Protein AF-A0A2M8P6S2-F1 (afdb_monomer_lite)

InterPro domains:
  IPR008257 Peptidase M19 [PF01244] (1-98)
  IPR008257 Peptidase M19 [PS51365] (1-98)
  IPR008257 Peptidase M19 [PTHR10443] (2-97)
  IPR032466 Metal-dependent hydrolase [SSF51556] (1-97)

Secondary structure (DSSP, 8-state):
-HHHHTTT--EEEP--TTTSS-TT-S-SSGGGSBTHHHHHHHHHHHHHHTSGGGEEE---TTSS--GGGSPBT-SSGGGGGGHHHHHHTTT--HHHH-

Sequence (98 aa):
IRRLVERNGVIGVVPYNNFLWQPGQRPARKADAPLSRVAEVIDHLCQIAGSARHVGIGTDFDGGFGAESTPDGLDTVADLLSLAPLLAARGYSQSDVA

Foldseek 3Di:
DVVCLVVLAADAQAQFQVPLDDVPGGDPFLQVFAPLSSLVVLVVVCVVSVHLSRYHHDHCVVVPDAQRRGHPQPHDPVSVVVVLVSNVVVVDDPVSSD

Structure (mmCIF, N/CA/C/O backbone):
data_AF-A0A2M8P6S2-F1
#
_entry.id   AF-A0A2M8P6S2-F1
#
loop_
_atom_site.group_PDB
_atom_site.id
_atom_site.type_symbol
_atom_site.label_atom_id
_atom_site.label_alt_id
_atom_site.label_comp_id
_atom_site.label_asym_id
_atom_site.label_entity_id
_atom_site.label_seq_id
_atom_site.pdbx_PDB_ins_code
_atom_site.Cartn_x
_atom_site.Cartn_y
_atom_site.Cartn_z
_atom_site.occupancy
_atom_site.B_iso_or_equiv
_atom_site.auth_seq_id
_atom_site.auth_comp_id
_atom_site.auth_asym_id
_atom_site.auth_atom_id
_atom_site.pdbx_PDB_model_num
ATOM 1 N N . ILE A 1 1 ? -10.120 12.279 0.969 1.00 93.81 1 ILE A N 1
ATOM 2 C CA . ILE A 1 1 ? -9.909 11.486 2.207 1.00 93.81 1 ILE A CA 1
ATOM 3 C C . ILE A 1 1 ? -10.962 11.805 3.268 1.00 93.81 1 ILE A C 1
ATOM 5 O O . ILE A 1 1 ? -11.886 11.019 3.384 1.00 93.81 1 ILE A O 1
ATOM 9 N N . ARG A 1 2 ? -10.928 12.958 3.961 1.00 96.81 2 ARG A N 1
ATOM 10 C CA . ARG A 1 2 ? -11.875 13.264 5.067 1.00 96.81 2 ARG A CA 1
ATOM 11 C C . ARG A 1 2 ? -13.357 13.037 4.729 1.00 96.81 2 ARG A C 1
ATOM 13 O O . ARG A 1 2 ? -14.052 12.361 5.468 1.00 96.81 2 ARG A O 1
ATOM 20 N N . ARG A 1 3 ? -13.811 13.483 3.552 1.00 97.81 3 ARG A N 1
ATOM 21 C CA . ARG A 1 3 ? -15.193 13.259 3.081 1.00 97.81 3 ARG A CA 1
ATOM 22 C C . ARG A 1 3 ? -15.572 11.783 2.883 1.00 97.81 3 ARG A C 1
ATOM 24 O O . ARG A 1 3 ? -16.749 11.459 2.998 1.00 97.81 3 ARG A O 1
ATOM 31 N N . LEU A 1 4 ? -14.613 10.911 2.560 1.00 97.06 4 LEU A N 1
ATOM 32 C CA . LEU A 1 4 ? -14.848 9.462 2.494 1.00 97.06 4 LEU A CA 1
ATOM 33 C C . LEU A 1 4 ? -14.974 8.891 3.906 1.00 97.06 4 LEU A C 1
ATOM 35 O O . LEU A 1 4 ? -15.931 8.178 4.179 1.00 97.06 4 LEU A O 1
ATOM 39 N N . VAL A 1 5 ? -14.071 9.282 4.809 1.00 97.25 5 VAL A N 1
ATOM 40 C CA . VAL A 1 5 ? -14.089 8.873 6.223 1.00 97.25 5 VAL A CA 1
ATOM 41 C C . VAL A 1 5 ? -15.404 9.271 6.904 1.00 97.25 5 VAL A C 1
ATOM 43 O O . VAL A 1 5 ? -16.042 8.428 7.520 1.00 97.25 5 VAL A O 1
ATOM 46 N N . GLU A 1 6 ? -15.882 10.505 6.701 1.00 97.62 6 GLU A N 1
ATOM 47 C CA . GLU A 1 6 ? -17.189 10.992 7.194 1.00 97.62 6 GLU A CA 1
ATOM 48 C C . GLU A 1 6 ? -18.381 10.125 6.748 1.00 97.62 6 GLU A C 1
ATOM 50 O O . GLU A 1 6 ? -19.441 10.158 7.368 1.00 97.62 6 GLU A O 1
ATOM 55 N N . ARG A 1 7 ? -18.227 9.370 5.655 1.00 97.94 7 ARG A N 1
ATOM 56 C CA . ARG A 1 7 ? -19.248 8.476 5.089 1.00 97.94 7 ARG A CA 1
ATOM 57 C C . ARG A 1 7 ? -18.949 7.001 5.360 1.00 97.94 7 ARG A C 1
ATOM 59 O O . ARG A 1 7 ? -19.542 6.144 4.715 1.00 97.94 7 ARG A O 1
ATOM 66 N N . ASN A 1 8 ? -18.027 6.706 6.276 1.00 97.31 8 ASN A N 1
ATOM 67 C CA . ASN A 1 8 ? -17.532 5.359 6.560 1.00 97.31 8 ASN A CA 1
ATOM 68 C C . ASN A 1 8 ? -16.956 4.634 5.329 1.00 97.31 8 ASN A C 1
ATOM 70 O O . ASN A 1 8 ? -16.995 3.411 5.245 1.00 97.31 8 ASN A O 1
ATOM 74 N N . GLY A 1 9 ? -16.425 5.386 4.363 1.00 97.75 9 GLY A N 1
ATOM 75 C CA . GLY A 1 9 ? -15.767 4.832 3.185 1.00 97.75 9 GLY A CA 1
ATOM 76 C C . GLY A 1 9 ? -14.379 4.268 3.493 1.00 97.75 9 GLY A C 1
ATOM 77 O O . GLY A 1 9 ? -13.767 4.612 4.507 1.00 97.75 9 GLY A O 1
ATOM 78 N N . VAL A 1 10 ? -13.876 3.445 2.571 1.00 97.62 10 VAL A N 1
ATOM 79 C CA . VAL A 1 10 ? -12.529 2.855 2.599 1.00 97.62 10 VAL A CA 1
ATOM 80 C C . VAL A 1 10 ? -11.744 3.328 1.376 1.00 97.62 10 VAL A C 1
ATOM 82 O O . VAL A 1 10 ? -12.300 3.466 0.287 1.00 97.62 10 VAL A O 1
ATOM 85 N N . ILE A 1 11 ? -10.453 3.599 1.558 1.00 97.94 11 ILE A N 1
ATOM 86 C CA . ILE A 1 11 ? -9.515 3.973 0.498 1.00 97.94 11 ILE A CA 1
ATOM 87 C C . ILE A 1 11 ? -8.600 2.779 0.234 1.00 97.94 11 ILE A C 1
ATOM 89 O O . ILE A 1 11 ? -7.826 2.394 1.108 1.00 97.94 11 ILE A O 1
ATOM 93 N N . GLY A 1 12 ? -8.680 2.208 -0.967 1.00 97.75 12 GLY A N 1
ATOM 94 C CA . GLY A 1 12 ? -7.742 1.183 -1.423 1.00 97.75 12 GLY A CA 1
ATOM 95 C C . GLY A 1 12 ? -6.444 1.815 -1.921 1.00 97.75 12 GLY A C 1
ATOM 96 O O . GLY A 1 12 ? -6.470 2.643 -2.831 1.00 97.75 12 GLY A O 1
ATOM 97 N N . VAL A 1 13 ? -5.313 1.436 -1.331 1.00 98.00 13 VAL A N 1
ATOM 98 C CA . VAL A 1 13 ? -3.984 1.827 -1.806 1.00 98.00 13 VAL A CA 1
ATOM 99 C C . VAL A 1 13 ? -3.582 0.920 -2.960 1.00 98.00 13 VAL A C 1
ATOM 101 O O . VAL A 1 13 ? -3.510 -0.299 -2.799 1.00 98.00 13 VAL A O 1
ATOM 104 N N . VAL A 1 14 ? -3.300 1.541 -4.102 1.00 97.31 14 VAL A N 1
ATOM 105 C CA . VAL A 1 14 ? -2.781 0.881 -5.300 1.00 97.31 14 VAL A CA 1
ATOM 106 C C . VAL A 1 14 ? -1.247 0.934 -5.253 1.00 97.31 14 VAL A C 1
ATOM 108 O O . VAL A 1 14 ? -0.688 2.036 -5.280 1.00 97.31 14 VAL A O 1
ATOM 111 N N . PRO A 1 15 ? -0.532 -0.204 -5.185 1.00 96.31 15 PRO A N 1
ATOM 112 C CA . PRO A 1 15 ? 0.926 -0.261 -5.146 1.00 96.31 15 PRO A CA 1
ATOM 113 C C . PRO A 1 15 ? 1.543 -0.071 -6.546 1.00 96.31 15 PRO A C 1
ATOM 115 O O . PRO A 1 15 ? 2.369 -0.862 -6.991 1.00 96.31 15 PRO A O 1
ATOM 118 N N . TYR A 1 16 ? 1.140 0.988 -7.249 1.00 95.81 16 TYR A N 1
ATOM 119 C CA . TYR A 1 16 ? 1.674 1.376 -8.553 1.00 95.81 16 TYR A CA 1
ATOM 120 C C . TYR A 1 16 ? 2.671 2.521 -8.400 1.00 95.81 16 TYR A C 1
ATOM 122 O O . TYR A 1 16 ? 2.373 3.545 -7.773 1.00 95.81 16 TYR A O 1
ATOM 130 N N . ASN A 1 17 ? 3.855 2.396 -9.007 1.00 95.75 17 ASN A N 1
ATOM 131 C CA . ASN A 1 17 ? 4.949 3.310 -8.710 1.00 95.75 17 ASN A CA 1
ATOM 132 C C . ASN A 1 17 ? 4.722 4.759 -9.142 1.00 95.75 17 ASN A C 1
ATOM 134 O O . ASN A 1 17 ? 5.390 5.656 -8.645 1.00 95.75 17 ASN A O 1
ATOM 138 N N . ASN A 1 18 ? 3.776 5.048 -10.029 1.00 94.06 18 ASN A N 1
ATOM 139 C CA . ASN A 1 18 ? 3.476 6.445 -10.350 1.00 94.06 18 ASN A CA 1
ATOM 140 C C . ASN A 1 18 ? 2.532 7.110 -9.334 1.00 94.06 18 ASN A C 1
ATOM 142 O O . ASN A 1 18 ? 2.392 8.328 -9.368 1.00 94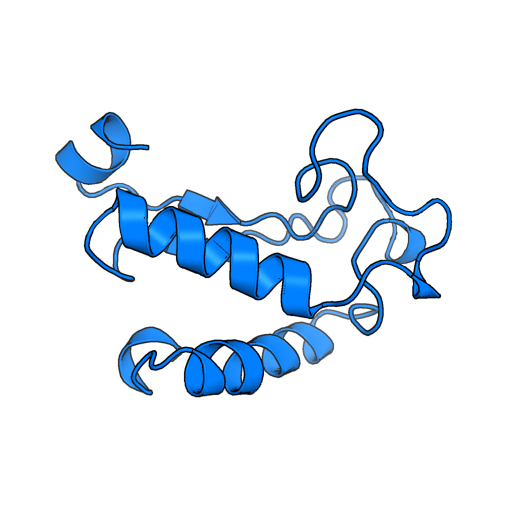.06 18 ASN A O 1
ATOM 146 N N . PHE A 1 19 ? 1.906 6.353 -8.426 1.00 95.56 19 PHE A N 1
ATOM 147 C CA . PHE A 1 19 ? 0.972 6.890 -7.425 1.00 95.56 19 PHE A CA 1
ATOM 148 C C . PHE A 1 19 ? 1.597 7.080 -6.039 1.00 95.56 19 PHE A C 1
ATOM 150 O O . PHE A 1 19 ? 1.101 7.879 -5.248 1.00 95.56 19 PHE A O 1
ATOM 157 N N . LEU A 1 20 ? 2.682 6.366 -5.727 1.00 97.19 20 LEU A N 1
ATOM 158 C CA . LEU A 1 20 ? 3.277 6.380 -4.382 1.00 97.19 20 LEU A CA 1
ATOM 159 C C . LEU A 1 20 ? 4.318 7.501 -4.180 1.00 97.19 20 LEU A C 1
ATOM 161 O O . LEU A 1 20 ? 4.748 7.763 -3.052 1.00 97.19 20 LEU A O 1
ATOM 165 N N . TRP A 1 21 ? 4.730 8.181 -5.251 1.00 96.31 21 TRP A N 1
ATOM 166 C CA . TRP A 1 21 ? 5.712 9.266 -5.216 1.00 96.31 21 TRP A CA 1
ATOM 167 C C . TRP A 1 21 ? 5.111 10.562 -5.732 1.00 96.31 21 TRP A C 1
ATOM 169 O O . TRP A 1 21 ? 4.227 10.566 -6.587 1.00 96.31 21 TRP A O 1
ATOM 179 N N . GLN A 1 22 ? 5.638 11.678 -5.237 1.00 94.31 22 GLN A N 1
ATOM 180 C CA . GLN A 1 22 ? 5.342 12.966 -5.844 1.00 94.31 22 GLN A CA 1
ATOM 181 C C . GLN A 1 22 ? 5.891 13.007 -7.279 1.00 94.31 22 GLN A C 1
ATOM 183 O O . GLN A 1 22 ? 6.899 12.347 -7.574 1.00 94.31 22 GLN A O 1
ATOM 188 N N . PRO A 1 23 ? 5.282 13.806 -8.171 1.00 91.38 23 PRO A N 1
ATOM 189 C CA . PRO A 1 23 ? 5.806 14.022 -9.512 1.00 91.38 23 PRO A CA 1
ATOM 190 C C . PRO A 1 23 ? 7.302 14.376 -9.490 1.00 91.38 23 PRO A C 1
ATOM 192 O O . PRO A 1 23 ? 7.730 15.269 -8.762 1.00 91.38 23 PRO A O 1
ATOM 195 N N . GLY A 1 24 ? 8.103 13.643 -10.268 1.00 92.81 24 GLY A N 1
ATOM 196 C CA . GLY A 1 24 ? 9.557 13.832 -10.359 1.00 92.81 24 GLY A CA 1
ATOM 197 C C . GLY A 1 24 ? 10.393 13.183 -9.247 1.00 92.81 24 GLY A C 1
ATOM 198 O O . GLY A 1 24 ? 11.614 13.216 -9.336 1.00 92.81 24 GLY A O 1
ATOM 199 N N . GLN A 1 25 ? 9.776 12.569 -8.231 1.00 94.31 25 GLN A N 1
ATOM 200 C CA . GLN A 1 25 ? 10.493 11.911 -7.123 1.00 94.31 25 GLN A CA 1
ATOM 201 C C . GLN A 1 25 ? 10.525 10.382 -7.222 1.00 94.31 25 GLN A C 1
ATOM 203 O O . GLN A 1 25 ? 11.164 9.724 -6.403 1.00 94.31 25 GLN A O 1
ATOM 208 N N . ARG A 1 26 ? 9.820 9.805 -8.199 1.00 94.56 26 ARG A N 1
ATOM 209 C CA . ARG A 1 26 ? 9.795 8.358 -8.409 1.00 94.56 26 ARG A CA 1
ATOM 210 C C . ARG A 1 26 ? 11.184 7.858 -8.830 1.00 94.56 26 ARG A C 1
ATOM 212 O O . ARG A 1 26 ? 11.742 8.403 -9.786 1.00 94.56 26 ARG A O 1
ATOM 219 N N . PRO A 1 27 ? 11.711 6.798 -8.197 1.00 95.12 27 PRO A N 1
ATOM 220 C CA . PRO A 1 27 ? 12.929 6.153 -8.653 1.00 95.12 27 PRO A CA 1
ATOM 221 C C . PRO A 1 27 ? 12.795 5.645 -10.092 1.00 95.12 27 PRO A C 1
ATOM 223 O O . PRO A 1 27 ? 11.735 5.180 -10.515 1.00 95.12 27 PRO A O 1
ATOM 226 N N . ALA A 1 28 ? 13.880 5.734 -10.861 1.00 93.50 28 ALA A N 1
ATOM 227 C CA . ALA A 1 28 ? 13.879 5.307 -12.259 1.00 93.50 28 ALA A CA 1
ATOM 228 C C . ALA A 1 28 ? 13.822 3.777 -12.406 1.00 93.50 28 ALA A C 1
ATOM 230 O O . ALA A 1 28 ? 13.268 3.274 -13.382 1.00 93.50 28 ALA A O 1
ATOM 231 N N . ARG A 1 29 ? 14.398 3.043 -11.447 1.00 95.81 29 ARG A N 1
ATOM 232 C CA . ARG A 1 29 ? 14.476 1.579 -11.447 1.00 95.81 29 ARG A CA 1
ATOM 233 C C . ARG A 1 29 ? 13.601 1.013 -10.336 1.00 95.81 29 ARG A C 1
ATOM 235 O O . ARG A 1 29 ? 13.580 1.566 -9.239 1.00 95.81 29 ARG A O 1
ATOM 242 N N . LYS A 1 30 ? 12.966 -0.134 -10.597 1.00 95.44 30 LYS A N 1
ATOM 243 C CA . LYS A 1 30 ? 12.191 -0.879 -9.591 1.00 95.44 30 LYS A CA 1
ATOM 244 C C . LYS A 1 30 ? 13.015 -1.170 -8.335 1.00 95.44 30 LYS A C 1
ATOM 246 O O . LYS A 1 30 ? 12.544 -0.890 -7.248 1.00 95.44 30 LYS A O 1
ATOM 251 N N . ALA A 1 31 ? 14.267 -1.601 -8.495 1.00 96.94 31 ALA A N 1
ATOM 252 C CA . ALA A 1 31 ? 15.177 -1.918 -7.388 1.00 96.94 31 ALA A CA 1
ATOM 253 C C . ALA A 1 31 ? 15.444 -0.752 -6.408 1.00 96.94 31 ALA A C 1
ATOM 255 O O . ALA A 1 31 ? 15.916 -0.975 -5.301 1.00 96.94 31 ALA A O 1
ATOM 256 N N . ASP A 1 32 ? 15.154 0.492 -6.802 1.00 97.31 32 ASP A N 1
ATOM 257 C CA . ASP A 1 32 ? 15.315 1.675 -5.949 1.00 97.31 32 ASP A CA 1
ATOM 258 C C . ASP A 1 32 ? 13.982 2.127 -5.310 1.00 97.31 32 ASP A C 1
ATOM 260 O O . ASP A 1 32 ? 13.925 3.157 -4.638 1.00 97.31 32 ASP A O 1
ATOM 264 N N . ALA A 1 33 ? 12.891 1.395 -5.550 1.00 97.62 33 ALA A N 1
ATOM 265 C CA . ALA A 1 33 ? 11.529 1.722 -5.147 1.00 97.62 33 ALA A CA 1
ATOM 266 C C . ALA A 1 33 ? 11.030 0.720 -4.087 1.00 97.62 33 ALA A C 1
ATOM 268 O O . ALA A 1 33 ? 10.323 -0.219 -4.432 1.00 97.62 33 ALA A O 1
ATOM 269 N N . PRO A 1 34 ? 11.378 0.876 -2.798 1.00 97.62 34 PRO A N 1
ATOM 270 C CA . PRO A 1 34 ? 11.159 -0.167 -1.795 1.00 97.62 34 PRO A CA 1
ATOM 271 C C . PRO A 1 34 ? 9.677 -0.370 -1.449 1.00 97.62 34 PRO A C 1
ATOM 273 O O . PRO A 1 34 ? 8.918 0.597 -1.343 1.00 97.62 34 PRO A O 1
ATOM 276 N N . LEU A 1 35 ? 9.284 -1.613 -1.138 1.00 97.75 35 LEU A N 1
ATOM 277 C CA . LEU A 1 35 ? 7.936 -1.947 -0.648 1.00 97.75 35 LEU A CA 1
ATOM 278 C C . LEU A 1 35 ? 7.522 -1.141 0.596 1.00 97.75 35 LEU A C 1
ATOM 280 O O . LEU A 1 35 ? 6.340 -0.836 0.776 1.00 97.75 35 LEU A O 1
ATOM 284 N N . SER A 1 36 ? 8.485 -0.719 1.427 1.00 98.06 36 SER A N 1
ATOM 285 C CA . SER A 1 36 ? 8.234 0.154 2.584 1.00 98.06 36 SER A CA 1
ATOM 286 C C . SER A 1 36 ? 7.499 1.440 2.213 1.00 98.06 36 SER A C 1
ATOM 288 O O . SER A 1 36 ? 6.758 1.968 3.042 1.00 98.06 36 SER A O 1
ATOM 290 N N . ARG A 1 37 ? 7.634 1.907 0.965 1.00 98.31 37 ARG A N 1
ATOM 291 C CA . ARG A 1 37 ? 6.940 3.091 0.473 1.00 98.31 37 ARG A CA 1
ATOM 292 C C . ARG A 1 37 ? 5.419 2.923 0.459 1.00 98.31 37 ARG A C 1
ATOM 294 O O . ARG A 1 37 ? 4.701 3.876 0.748 1.00 98.31 37 ARG A O 1
ATOM 301 N N . VAL A 1 38 ? 4.916 1.719 0.183 1.00 98.25 38 VAL A N 1
ATOM 302 C CA . VAL A 1 38 ? 3.474 1.418 0.266 1.00 98.25 38 VAL A CA 1
ATOM 303 C C . VAL A 1 38 ? 2.999 1.550 1.708 1.00 98.25 38 VAL A C 1
ATOM 305 O O . VAL A 1 38 ? 1.994 2.207 1.963 1.00 98.25 38 VAL A O 1
ATOM 308 N N . ALA A 1 39 ? 3.756 0.995 2.658 1.00 98.25 39 ALA A N 1
ATOM 309 C CA . ALA A 1 39 ? 3.440 1.102 4.078 1.00 98.25 39 ALA A CA 1
ATOM 310 C C . ALA A 1 39 ? 3.480 2.559 4.579 1.00 98.25 39 ALA A C 1
ATOM 312 O O . ALA A 1 39 ?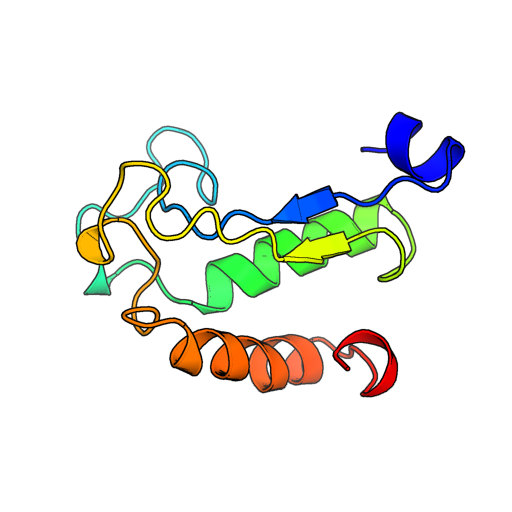 2.660 2.929 5.409 1.00 98.25 39 ALA A O 1
ATOM 313 N N . GLU A 1 40 ? 4.371 3.409 4.056 1.00 98.44 40 GLU A N 1
ATOM 314 C CA . GLU A 1 40 ? 4.376 4.856 4.347 1.00 98.44 40 GLU A CA 1
ATOM 315 C C . GLU A 1 40 ? 3.122 5.568 3.830 1.00 98.44 40 GLU A C 1
ATOM 317 O O . GLU A 1 40 ? 2.574 6.428 4.516 1.00 98.44 40 GLU A O 1
ATOM 322 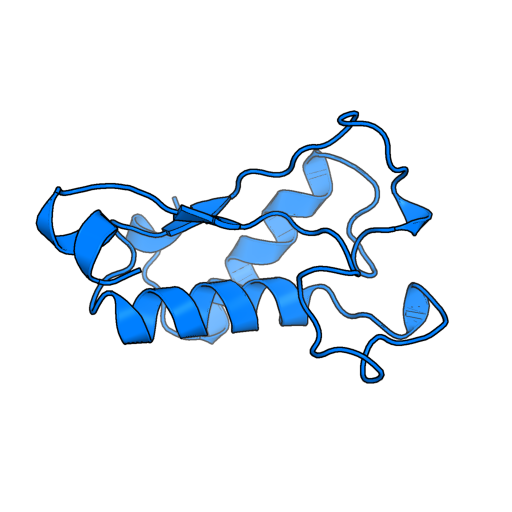N N . VAL A 1 41 ? 2.653 5.220 2.628 1.00 98.31 41 VAL A N 1
ATOM 323 C CA . VAL A 1 41 ? 1.415 5.786 2.073 1.00 98.31 41 VAL A CA 1
ATOM 324 C C . VAL A 1 41 ? 0.202 5.324 2.879 1.00 98.31 41 VAL A C 1
ATOM 326 O O . VAL A 1 41 ? -0.633 6.157 3.228 1.00 98.31 41 VAL A O 1
ATOM 329 N N . ILE A 1 42 ? 0.123 4.033 3.221 1.00 98.44 42 ILE A N 1
ATOM 330 C CA . ILE A 1 42 ? -0.916 3.496 4.114 1.00 98.44 42 ILE A CA 1
ATOM 331 C C . ILE A 1 42 ? -0.900 4.258 5.443 1.00 98.44 42 ILE A C 1
ATOM 333 O O . ILE A 1 42 ? -1.935 4.771 5.863 1.00 98.44 42 ILE A O 1
ATOM 337 N N . ASP A 1 43 ? 0.275 4.406 6.058 1.00 98.50 43 ASP A N 1
ATOM 338 C CA . ASP A 1 43 ? 0.425 5.086 7.343 1.00 98.50 43 ASP A CA 1
ATOM 339 C C . ASP A 1 43 ? -0.031 6.549 7.291 1.00 98.50 43 ASP A C 1
ATOM 341 O O . ASP A 1 43 ? -0.813 7.005 8.126 1.00 98.50 43 ASP A O 1
ATOM 345 N N . HIS A 1 44 ? 0.358 7.273 6.243 1.00 98.12 44 HIS A N 1
ATOM 346 C CA . HIS A 1 44 ? -0.087 8.644 6.028 1.00 98.12 44 HIS A CA 1
ATOM 347 C C . HIS A 1 44 ? -1.616 8.756 5.890 1.00 98.12 44 HIS A C 1
ATOM 349 O O . HIS A 1 44 ? -2.235 9.670 6.445 1.00 98.12 44 HIS A O 1
ATOM 355 N N . LEU A 1 45 ? -2.252 7.824 5.172 1.00 98.25 45 LEU A N 1
ATOM 356 C CA . LEU A 1 45 ? -3.709 7.796 5.033 1.00 98.25 45 LEU A CA 1
ATOM 357 C C . LEU A 1 45 ? -4.397 7.506 6.369 1.00 98.25 45 LEU A C 1
ATOM 359 O O . LEU A 1 45 ? -5.370 8.189 6.700 1.00 98.25 45 LEU A O 1
ATOM 363 N N . CYS A 1 46 ? -3.874 6.560 7.151 1.00 98.25 46 CYS A N 1
ATOM 364 C CA . CYS A 1 46 ? -4.360 6.246 8.492 1.00 98.25 46 CYS A CA 1
ATOM 365 C C . CYS A 1 46 ? -4.250 7.454 9.431 1.00 98.25 46 CYS A C 1
ATOM 367 O O . CYS A 1 46 ? -5.205 7.753 10.147 1.00 98.25 46 CYS A O 1
ATOM 369 N N . GLN A 1 47 ? -3.143 8.204 9.382 1.00 98.19 47 GLN A N 1
ATOM 370 C CA . GLN A 1 47 ? -2.963 9.439 10.157 1.00 98.19 47 GLN A CA 1
ATOM 371 C C . GLN A 1 47 ? -3.999 10.511 9.788 1.00 98.19 47 GLN A C 1
ATOM 373 O O . GLN A 1 47 ? -4.552 11.167 10.670 1.00 98.19 47 GLN A O 1
ATOM 378 N N . ILE A 1 48 ? -4.319 10.677 8.498 1.00 98.19 48 ILE A N 1
ATOM 379 C CA . ILE A 1 48 ? -5.370 11.613 8.061 1.00 98.19 48 ILE A CA 1
ATOM 380 C C . ILE A 1 48 ? -6.765 11.118 8.466 1.00 98.19 48 ILE A C 1
ATOM 382 O O . ILE A 1 48 ? -7.628 11.933 8.803 1.00 98.19 48 ILE A O 1
ATOM 386 N N . ALA A 1 49 ? -7.008 9.808 8.391 1.00 97.62 49 ALA A N 1
ATOM 387 C CA . ALA A 1 49 ? -8.282 9.193 8.750 1.00 97.62 49 ALA A CA 1
ATOM 388 C C . ALA A 1 49 ? -8.499 9.094 10.269 1.00 97.62 49 ALA A C 1
ATOM 390 O O . ALA A 1 49 ? -9.638 8.948 10.709 1.00 97.62 49 ALA A O 1
ATOM 391 N N . GLY A 1 50 ? -7.426 9.163 11.063 1.00 96.94 50 GLY A N 1
ATOM 392 C CA . GLY A 1 50 ? -7.439 8.916 12.505 1.00 96.94 50 GLY A CA 1
ATOM 393 C C . GLY A 1 50 ? -7.685 7.448 12.879 1.00 96.94 50 GLY A C 1
ATOM 394 O O . GLY A 1 50 ? -8.005 7.163 14.031 1.00 96.94 50 GLY A O 1
ATOM 395 N N . SER A 1 51 ? -7.611 6.519 11.920 1.00 96.12 51 SER A N 1
ATOM 396 C CA . SER A 1 51 ? -7.879 5.090 12.120 1.00 96.12 51 SER A CA 1
ATOM 397 C C . SER A 1 51 ? -7.452 4.257 10.907 1.00 96.12 51 SER A C 1
ATOM 399 O O . SER A 1 51 ? -7.559 4.724 9.773 1.00 96.12 51 SER A O 1
ATOM 401 N N . ALA A 1 52 ? -7.077 2.994 11.139 1.00 97.50 52 ALA A N 1
ATOM 402 C CA . ALA A 1 52 ? -6.841 2.000 10.089 1.00 97.50 52 ALA A CA 1
ATOM 403 C C . ALA A 1 52 ? -8.129 1.524 9.385 1.00 97.50 52 ALA A C 1
ATOM 405 O O . ALA A 1 52 ? -8.079 1.084 8.244 1.00 97.50 52 ALA A O 1
ATOM 406 N N . ARG A 1 53 ? -9.313 1.688 10.000 1.00 97.12 53 ARG A N 1
ATOM 407 C CA . ARG A 1 53 ? -10.598 1.170 9.474 1.00 97.12 53 ARG A CA 1
ATOM 408 C C . ARG A 1 53 ? -11.024 1.725 8.109 1.00 97.12 53 ARG A C 1
ATOM 410 O O . ARG A 1 53 ? -11.967 1.217 7.512 1.00 97.12 53 ARG A O 1
ATOM 417 N N . HIS A 1 54 ? -10.388 2.798 7.647 1.00 97.81 54 HIS A N 1
ATOM 418 C CA . HIS A 1 54 ? -10.732 3.490 6.403 1.00 97.81 54 HIS A CA 1
ATOM 419 C C . HIS A 1 54 ? -9.671 3.323 5.312 1.00 97.81 54 HIS A C 1
ATOM 421 O O . HIS A 1 54 ? -9.744 4.000 4.284 1.00 97.81 54 HIS A O 1
ATOM 427 N N . VAL A 1 55 ? -8.685 2.451 5.522 1.00 98.19 55 VAL A N 1
ATOM 428 C CA . VAL A 1 55 ? -7.585 2.216 4.586 1.00 98.19 55 VAL A CA 1
ATOM 429 C C . VAL A 1 55 ? -7.460 0.718 4.346 1.00 98.19 55 VAL A C 1
ATOM 431 O O . VAL A 1 55 ? -7.495 -0.072 5.279 1.00 98.19 55 VAL A O 1
ATOM 434 N N . GLY A 1 56 ? -7.334 0.331 3.083 1.00 96.44 56 GLY A N 1
ATOM 435 C CA . GLY A 1 56 ? -7.087 -1.046 2.674 1.00 96.44 56 GLY A CA 1
ATOM 436 C C . GLY A 1 56 ? -6.143 -1.093 1.480 1.00 96.44 56 GLY A C 1
ATOM 437 O O . GLY A 1 56 ? -5.637 -0.064 1.030 1.00 96.44 56 GLY A O 1
ATOM 438 N N . ILE A 1 57 ? -5.926 -2.286 0.938 1.00 95.81 57 ILE A N 1
ATOM 439 C CA . ILE A 1 57 ? -5.142 -2.490 -0.283 1.00 95.81 57 ILE A CA 1
ATOM 440 C C . ILE A 1 57 ? -6.111 -2.745 -1.437 1.00 95.81 57 ILE A C 1
ATOM 442 O O . ILE A 1 57 ? -6.982 -3.606 -1.346 1.00 95.81 57 ILE A O 1
ATOM 446 N N . GLY A 1 58 ? -5.956 -1.996 -2.525 1.00 95.06 58 GLY A N 1
ATOM 447 C CA . GLY A 1 58 ? -6.644 -2.249 -3.788 1.00 95.06 58 GLY A CA 1
ATOM 448 C C . GLY A 1 58 ? -5.586 -2.381 -4.864 1.00 95.06 58 GLY A C 1
ATOM 449 O O . GLY A 1 58 ? -5.176 -1.371 -5.417 1.00 95.06 58 GLY A O 1
ATOM 450 N N . THR A 1 59 ? -5.075 -3.594 -5.090 1.00 93.38 59 THR A N 1
ATOM 451 C CA . THR A 1 59 ? -3.805 -3.773 -5.813 1.00 93.38 59 THR A CA 1
ATOM 452 C C . THR A 1 59 ? -3.846 -3.316 -7.260 1.00 93.38 59 THR A C 1
ATOM 454 O O . THR A 1 59 ? -2.823 -2.877 -7.777 1.00 93.38 59 THR A O 1
ATOM 457 N N . ASP A 1 60 ? -5.010 -3.446 -7.896 1.00 93.12 60 ASP A N 1
ATOM 458 C CA . ASP A 1 60 ? -5.169 -3.260 -9.339 1.00 93.12 60 ASP A CA 1
ATOM 459 C C . ASP A 1 60 ? -4.171 -4.122 -10.148 1.00 93.12 60 ASP A C 1
ATOM 461 O O . ASP A 1 60 ? -3.726 -3.759 -11.235 1.00 93.12 60 ASP A O 1
ATOM 465 N N . PHE A 1 61 ? -3.778 -5.280 -9.592 1.00 90.69 61 PHE A N 1
ATOM 466 C CA . PHE A 1 61 ? -2.962 -6.264 -10.305 1.00 90.69 61 PHE A CA 1
ATOM 467 C C . PHE A 1 61 ? -3.721 -6.774 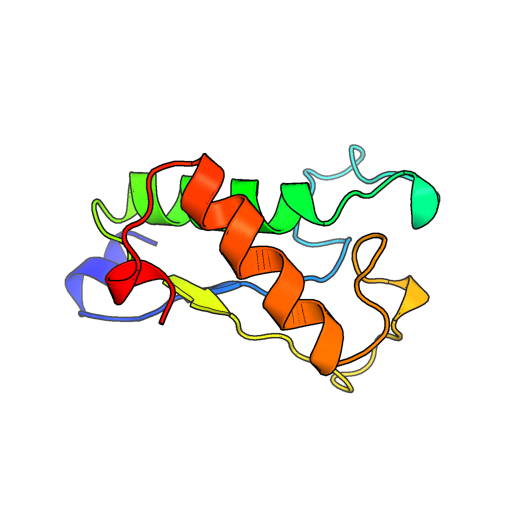-11.529 1.00 90.69 61 PHE A C 1
ATOM 469 O O . PHE A 1 61 ? -4.931 -6.981 -11.473 1.00 90.69 61 PHE A O 1
ATOM 476 N N . ASP A 1 62 ? -2.993 -6.935 -12.635 1.00 86.94 62 ASP A N 1
ATOM 477 C CA . ASP A 1 62 ? -3.526 -7.223 -13.972 1.00 86.94 62 ASP A CA 1
ATOM 478 C C . ASP A 1 62 ? -4.472 -6.137 -14.538 1.00 86.94 62 ASP A C 1
ATOM 480 O O . ASP A 1 62 ? -5.109 -6.336 -15.572 1.00 86.94 62 ASP A O 1
ATOM 484 N N . GLY A 1 63 ? -4.503 -4.945 -13.924 1.00 86.81 63 GLY A N 1
ATOM 485 C CA . GLY A 1 63 ? -5.290 -3.778 -14.350 1.00 86.81 63 GLY A CA 1
ATOM 486 C C . GLY A 1 63 ? -4.709 -2.982 -15.528 1.00 86.81 63 GLY A C 1
ATOM 487 O O . GLY A 1 63 ? -5.259 -1.948 -15.906 1.00 86.81 63 GLY A O 1
ATOM 488 N N . GLY A 1 64 ? -3.607 -3.443 -16.136 1.00 86.69 64 GLY A N 1
ATOM 489 C CA . GLY A 1 64 ? -3.004 -2.827 -17.331 1.00 86.69 64 GLY A CA 1
ATOM 490 C C . GLY A 1 64 ? -1.555 -2.345 -17.185 1.00 86.69 64 GLY A C 1
ATOM 491 O O . GLY A 1 64 ? -1.025 -1.730 -18.109 1.00 86.69 64 GLY A O 1
ATOM 492 N N . PHE A 1 65 ? -0.900 -2.630 -16.060 1.00 84.88 65 PHE A N 1
ATOM 493 C CA . PHE A 1 65 ? 0.537 -2.430 -15.841 1.00 84.88 65 PHE A CA 1
ATOM 494 C C . PHE A 1 65 ? 1.156 -3.710 -15.267 1.00 84.88 65 PHE A C 1
ATOM 496 O O . PHE A 1 65 ? 0.473 -4.474 -14.587 1.00 84.88 65 PHE A O 1
ATOM 503 N N . GLY A 1 66 ? 2.431 -3.971 -15.565 1.00 89.31 66 GLY A N 1
ATOM 504 C CA . GLY A 1 66 ? 3.108 -5.175 -15.099 1.00 89.31 66 GLY A CA 1
ATOM 505 C C . GLY A 1 66 ? 3.808 -4.989 -13.753 1.00 89.31 66 GLY A C 1
ATOM 506 O O . GLY A 1 66 ? 3.918 -3.880 -13.215 1.00 89.31 66 GLY A O 1
ATOM 507 N N . ALA A 1 67 ? 4.309 -6.097 -13.205 1.00 92.31 67 ALA A N 1
ATOM 508 C CA . ALA A 1 67 ? 5.047 -6.123 -11.944 1.00 92.31 67 ALA A CA 1
ATOM 509 C C . ALA A 1 67 ? 6.300 -5.227 -11.968 1.00 92.31 67 ALA A C 1
ATOM 511 O O . ALA A 1 67 ? 6.744 -4.748 -10.933 1.00 92.31 67 ALA A O 1
ATOM 512 N N . GLU A 1 68 ? 6.878 -4.916 -13.128 1.00 93.50 68 GLU A N 1
ATOM 513 C CA . GLU A 1 68 ? 7.977 -3.946 -13.246 1.00 93.50 68 GLU A CA 1
ATOM 514 C C . GLU A 1 68 ? 7.591 -2.529 -12.788 1.00 93.50 68 GLU A C 1
ATOM 516 O O . GLU A 1 68 ? 8.454 -1.706 -12.472 1.00 93.50 68 GLU A O 1
ATOM 521 N N . SER A 1 69 ? 6.289 -2.247 -12.749 1.00 94.44 69 SER A N 1
ATOM 522 C CA . SER A 1 69 ? 5.727 -0.959 -12.369 1.00 94.44 69 SER A CA 1
ATOM 523 C C . SER A 1 69 ? 5.312 -0.871 -10.894 1.00 94.44 69 SER A C 1
ATOM 525 O O . SER A 1 69 ? 4.848 0.188 -10.464 1.00 94.44 69 SER A O 1
ATOM 527 N N . THR A 1 70 ? 5.480 -1.939 -10.115 1.00 96.12 70 THR A N 1
ATOM 528 C CA . THR A 1 70 ? 5.219 -1.986 -8.666 1.00 96.12 70 THR A CA 1
ATOM 529 C C . THR A 1 70 ? 6.527 -1.849 -7.867 1.00 96.12 70 THR A C 1
ATOM 531 O O . THR A 1 70 ? 7.619 -1.891 -8.450 1.00 96.12 70 THR A O 1
ATOM 534 N N . PRO A 1 71 ? 6.469 -1.633 -6.541 1.00 97.50 71 PRO A N 1
ATOM 535 C CA . PRO A 1 71 ? 7.658 -1.581 -5.695 1.00 97.50 71 PRO A CA 1
ATOM 536 C C . PRO A 1 71 ? 8.508 -2.854 -5.747 1.00 97.50 71 PRO A C 1
ATOM 538 O O . PRO A 1 71 ? 8.010 -3.951 -6.007 1.00 97.50 71 PRO A O 1
ATOM 541 N N . ASP A 1 72 ? 9.796 -2.705 -5.458 1.00 98.00 72 ASP A N 1
ATOM 542 C CA . ASP A 1 72 ? 10.731 -3.806 -5.264 1.00 98.00 72 ASP A CA 1
ATOM 543 C C . ASP A 1 72 ? 10.221 -4.799 -4.219 1.00 98.00 72 ASP A C 1
ATOM 545 O O . ASP A 1 72 ? 9.723 -4.402 -3.160 1.00 98.00 72 ASP A O 1
ATOM 549 N N . GLY A 1 73 ? 10.346 -6.089 -4.530 1.00 94.44 73 GLY A N 1
ATOM 550 C CA . GLY A 1 73 ? 9.819 -7.173 -3.704 1.00 94.44 73 GLY A CA 1
ATOM 551 C C . GLY A 1 73 ? 8.306 -7.391 -3.805 1.00 94.44 73 GLY A C 1
ATOM 552 O O . GLY A 1 73 ? 7.761 -8.086 -2.957 1.00 94.44 73 GLY A O 1
ATOM 553 N N . LEU A 1 74 ? 7.622 -6.802 -4.796 1.00 96.25 74 LEU A N 1
ATOM 554 C CA . LEU A 1 74 ? 6.208 -7.055 -5.092 1.00 96.25 74 LEU A CA 1
ATOM 555 C C . LEU A 1 74 ? 6.041 -7.560 -6.534 1.00 96.25 74 LEU A C 1
ATOM 557 O O . LEU A 1 74 ? 5.697 -6.787 -7.429 1.00 96.25 74 LEU A O 1
ATOM 561 N N . ASP A 1 75 ? 6.339 -8.836 -6.780 1.00 94.38 75 ASP A N 1
ATOM 562 C CA . ASP A 1 75 ? 6.299 -9.449 -8.118 1.00 94.38 75 ASP A CA 1
ATOM 563 C C . ASP A 1 75 ? 5.034 -10.282 -8.355 1.00 94.38 75 ASP A C 1
ATOM 565 O O . ASP A 1 75 ? 4.588 -10.454 -9.489 1.00 94.38 75 ASP A O 1
ATOM 569 N N . THR A 1 76 ? 4.433 -10.781 -7.280 1.00 94.81 76 THR A N 1
ATOM 570 C CA . THR A 1 76 ? 3.262 -11.650 -7.295 1.00 94.81 76 THR A CA 1
ATOM 571 C C . THR A 1 76 ? 2.268 -11.256 -6.205 1.00 94.81 76 THR A C 1
ATOM 573 O O . THR A 1 76 ? 2.572 -10.517 -5.269 1.00 94.81 76 THR A O 1
ATOM 576 N N . VAL A 1 77 ? 1.056 -11.810 -6.278 1.00 94.19 77 VAL A N 1
ATOM 577 C CA . VAL A 1 77 ? 0.043 -11.643 -5.224 1.00 94.19 77 VAL A CA 1
ATOM 578 C C . VAL A 1 77 ? 0.509 -12.152 -3.855 1.00 94.19 77 VAL A C 1
ATOM 580 O O . VAL A 1 77 ? 0.108 -11.598 -2.833 1.00 94.19 77 VAL A O 1
ATOM 583 N N . ALA A 1 78 ? 1.383 -13.162 -3.813 1.00 96.25 78 ALA A N 1
ATOM 584 C CA . ALA A 1 78 ? 1.890 -13.717 -2.559 1.00 96.25 78 ALA A CA 1
ATOM 585 C C . ALA A 1 78 ? 2.747 -12.705 -1.781 1.00 96.25 78 ALA A C 1
ATOM 587 O O . ALA A 1 78 ? 2.765 -12.720 -0.550 1.00 96.25 78 ALA A O 1
ATOM 588 N N . ASP A 1 79 ? 3.395 -11.781 -2.490 1.00 96.69 79 ASP A N 1
ATOM 589 C CA . ASP A 1 79 ? 4.319 -10.815 -1.902 1.00 96.69 79 ASP A CA 1
ATOM 590 C C . ASP A 1 79 ? 3.612 -9.712 -1.102 1.00 96.69 79 ASP A C 1
ATOM 592 O O . ASP A 1 79 ? 4.239 -9.039 -0.284 1.00 96.69 79 ASP A O 1
ATOM 596 N N . LEU A 1 80 ? 2.292 -9.555 -1.260 1.00 96.06 80 LEU A N 1
ATOM 597 C CA . LEU A 1 80 ? 1.490 -8.618 -0.462 1.00 96.06 80 LEU A CA 1
ATOM 598 C C . LEU A 1 80 ? 1.595 -8.899 1.039 1.00 96.06 80 LEU A C 1
ATOM 600 O O . LEU A 1 80 ? 1.530 -7.970 1.845 1.00 96.06 80 LEU A O 1
ATOM 604 N N . LEU A 1 81 ? 1.809 -10.161 1.420 1.00 95.94 81 LEU A N 1
ATOM 605 C CA . LEU A 1 81 ? 1.986 -10.560 2.816 1.00 95.94 81 LEU A CA 1
ATOM 606 C C . LEU A 1 81 ? 3.215 -9.897 3.460 1.00 95.94 81 LEU A C 1
ATOM 608 O O . LEU A 1 81 ? 3.242 -9.700 4.675 1.00 95.94 81 LEU A O 1
ATOM 612 N N . SER A 1 82 ? 4.192 -9.464 2.658 1.00 97.19 82 SER A N 1
ATOM 613 C CA . SER A 1 82 ? 5.375 -8.733 3.122 1.00 97.19 82 SER A CA 1
ATOM 614 C C . SER A 1 82 ? 5.051 -7.332 3.661 1.00 97.19 82 SER A C 1
ATOM 616 O O . SER A 1 82 ? 5.878 -6.733 4.348 1.00 97.19 82 SER A O 1
ATOM 618 N N . LEU A 1 83 ? 3.843 -6.802 3.423 1.00 97.31 83 LEU A N 1
ATOM 619 C CA . LEU A 1 83 ? 3.385 -5.546 4.030 1.00 97.31 83 LEU A CA 1
ATOM 620 C C . LEU A 1 83 ? 3.049 -5.690 5.517 1.00 97.31 83 LEU A C 1
ATOM 622 O O . LEU A 1 83 ? 3.220 -4.728 6.267 1.00 97.31 83 LEU A O 1
ATOM 626 N N . ALA A 1 84 ? 2.626 -6.874 5.965 1.00 97.31 84 ALA A N 1
ATOM 627 C CA . ALA A 1 84 ? 2.250 -7.111 7.356 1.00 97.31 84 ALA A CA 1
ATOM 628 C C . ALA A 1 84 ? 3.370 -6.761 8.359 1.00 97.31 84 ALA A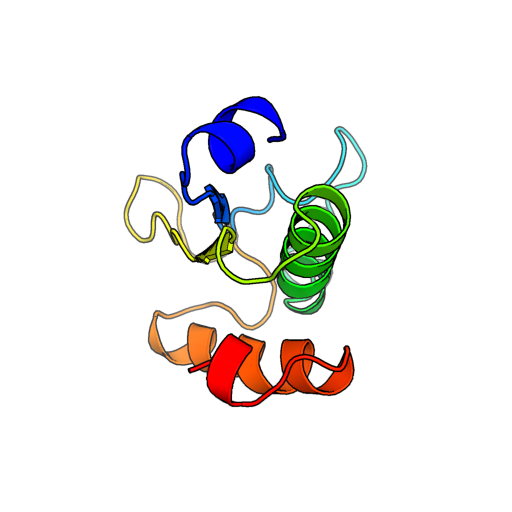 C 1
ATOM 630 O O . ALA A 1 84 ? 3.125 -5.947 9.253 1.00 97.31 84 ALA A O 1
ATOM 631 N N . PRO A 1 85 ? 4.616 -7.268 8.222 1.00 97.81 85 PRO A N 1
ATOM 632 C CA . PRO A 1 85 ? 5.701 -6.885 9.126 1.00 97.81 85 PRO A CA 1
ATOM 633 C C . PRO A 1 85 ? 6.083 -5.399 9.016 1.00 97.81 85 PRO A C 1
ATOM 635 O O . PRO A 1 85 ? 6.477 -4.795 10.013 1.00 97.81 85 PRO A O 1
ATOM 638 N N . LEU A 1 86 ? 5.932 -4.780 7.839 1.00 98.06 86 LEU A N 1
ATOM 639 C CA . LEU A 1 86 ? 6.208 -3.351 7.642 1.00 98.06 86 LEU A CA 1
ATOM 640 C C . LEU A 1 86 ? 5.196 -2.462 8.379 1.00 98.06 86 LEU A C 1
ATOM 642 O O . LEU A 1 86 ? 5.574 -1.413 8.905 1.00 98.06 86 LEU A O 1
ATOM 646 N N . LEU A 1 87 ? 3.927 -2.869 8.427 1.00 98.25 87 LEU A N 1
ATOM 647 C CA . LEU A 1 87 ? 2.884 -2.193 9.198 1.00 98.25 87 LEU A CA 1
ATOM 648 C C . LEU A 1 87 ? 3.039 -2.474 10.698 1.00 98.25 87 LEU A C 1
ATOM 650 O O . LEU A 1 87 ? 2.992 -1.543 11.497 1.00 98.25 87 LEU A O 1
ATOM 654 N N . ALA A 1 88 ? 3.339 -3.711 11.097 1.00 98.06 88 ALA A N 1
ATOM 655 C CA . ALA A 1 88 ? 3.609 -4.040 12.499 1.00 98.06 88 ALA A CA 1
ATOM 656 C C . ALA A 1 88 ? 4.767 -3.201 13.075 1.00 98.06 88 ALA A C 1
ATOM 658 O O . ALA A 1 88 ? 4.652 -2.643 14.165 1.00 98.06 88 ALA A O 1
ATOM 659 N N . ALA A 1 89 ? 5.850 -3.012 12.310 1.00 98.00 89 ALA A N 1
ATOM 660 C CA . ALA A 1 89 ? 6.976 -2.156 12.695 1.00 98.00 89 ALA A CA 1
ATOM 661 C C . ALA A 1 89 ? 6.602 -0.667 12.870 1.00 98.00 89 ALA A C 1
ATOM 663 O O . ALA A 1 89 ? 7.337 0.078 13.514 1.00 98.00 89 ALA A O 1
ATOM 664 N N . ARG A 1 90 ? 5.462 -0.232 12.316 1.00 97.50 90 ARG A N 1
ATOM 665 C CA . ARG A 1 90 ? 4.899 1.122 12.470 1.00 97.50 90 ARG A CA 1
ATOM 666 C C . ARG A 1 90 ? 3.884 1.227 13.617 1.00 97.50 90 ARG A C 1
ATOM 668 O O . ARG A 1 90 ? 3.332 2.298 13.833 1.00 97.50 90 ARG A O 1
ATOM 675 N N . GLY A 1 91 ? 3.654 0.145 14.363 1.00 97.75 91 GLY A N 1
ATOM 676 C CA . GLY A 1 91 ? 2.777 0.129 15.538 1.00 97.75 91 GLY A CA 1
ATOM 677 C C . GLY A 1 91 ? 1.325 -0.269 15.264 1.00 97.75 91 GLY A C 1
ATOM 678 O O . GLY A 1 91 ? 0.497 -0.147 16.164 1.00 97.75 91 GLY A O 1
ATOM 679 N N . TYR A 1 92 ? 1.006 -0.757 14.061 1.00 98.25 92 TYR A N 1
ATOM 680 C CA . TYR A 1 92 ? -0.321 -1.306 13.770 1.00 98.25 92 TYR A CA 1
ATOM 681 C C . TYR A 1 92 ? -0.525 -2.627 14.513 1.00 98.25 92 TYR A C 1
ATOM 683 O O . TYR A 1 92 ? 0.369 -3.478 14.556 1.00 98.25 92 TYR A O 1
ATOM 691 N N . SER A 1 93 ? -1.705 -2.799 15.108 1.00 98.06 93 SER A N 1
ATOM 692 C CA . SER A 1 93 ? -2.047 -4.038 15.803 1.00 98.06 93 SER A CA 1
ATOM 693 C C . SER A 1 93 ? -2.268 -5.176 14.809 1.00 98.06 93 SER A C 1
ATOM 695 O O . SER A 1 93 ? -2.561 -4.950 13.635 1.00 98.06 93 SER A O 1
ATOM 697 N N . GLN A 1 94 ? -2.212 -6.421 15.285 1.00 96.75 94 GLN A N 1
ATOM 698 C CA . GLN A 1 94 ? -2.562 -7.569 14.446 1.00 96.75 94 GLN A CA 1
ATOM 699 C C . GLN A 1 94 ? -3.984 -7.441 13.880 1.00 96.75 94 GLN A C 1
ATOM 701 O O . GLN A 1 94 ? -4.200 -7.786 12.729 1.00 96.75 94 GLN A O 1
ATOM 706 N N . SER A 1 95 ? -4.933 -6.891 14.646 1.00 96.75 95 SER A N 1
ATOM 707 C CA . SER A 1 95 ? -6.301 -6.643 14.177 1.00 96.75 95 SER A CA 1
ATOM 708 C C . SER A 1 95 ? -6.417 -5.547 13.118 1.00 96.75 95 SER A C 1
ATOM 710 O O . SER A 1 95 ? -7.378 -5.566 12.361 1.00 96.75 95 SER A O 1
ATOM 712 N N . ASP A 1 96 ? -5.475 -4.601 13.060 1.00 97.00 96 ASP A N 1
ATOM 713 C CA . ASP A 1 96 ? -5.453 -3.586 11.998 1.00 97.00 96 ASP A CA 1
ATOM 714 C C . ASP A 1 96 ? -4.848 -4.132 10.69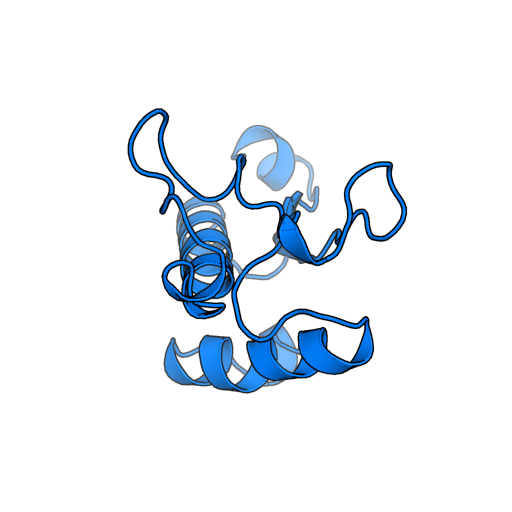4 1.00 97.00 96 ASP A C 1
ATOM 716 O O . ASP A 1 96 ? -5.103 -3.583 9.627 1.00 97.00 96 ASP A O 1
ATOM 720 N N . VAL A 1 97 ? -4.017 -5.177 10.788 1.00 94.69 97 VAL A N 1
ATOM 721 C CA . VAL A 1 97 ? -3.299 -5.793 9.656 1.00 94.69 97 VAL A CA 1
ATOM 722 C C . VAL A 1 97 ? -4.029 -7.022 9.086 1.00 94.69 97 VAL A C 1
ATOM 724 O O . VAL A 1 97 ? -3.773 -7.380 7.938 1.00 94.69 97 VAL A O 1
ATOM 727 N N . ALA A 1 98 ? -4.876 -7.676 9.889 1.00 81.00 98 ALA A N 1
ATOM 728 C CA . ALA A 1 98 ? -5.541 -8.948 9.581 1.00 81.00 98 ALA A CA 1
ATOM 729 C C . ALA A 1 98 ? -6.532 -8.897 8.408 1.00 81.00 98 ALA A C 1
ATOM 731 O O . ALA A 1 98 ? -7.211 -7.862 8.224 1.00 81.00 98 ALA A O 1
#

Radius of gyration: 13.42 Å; chains: 1; bounding box: 35×28×33 Å

pLDDT: mean 95.88, std 3.12, range [81.0, 98.5]

Organism: NCBI:txid2364210